Protein AF-A0A2X3KN92-F1 (afdb_monomer_lite)

pLDDT: mean 97.09, std 2.29, range [81.06, 98.69]

Sequence (86 aa):
MRVHFIVHESFEAPGAYETWAINQGHDVTYSRVYAGDRLPDDAVGIDFLIVMGGPQDPDTTLEECPHFNAKAEQALIASAVKTGKR

Secondary structure (DSSP, 8-state):
-EEEEEE-STTS--HHHHHHHHHTT-EEEEEEGGGTPPPPSS-TT-SEEEE---S--TT--TTT-T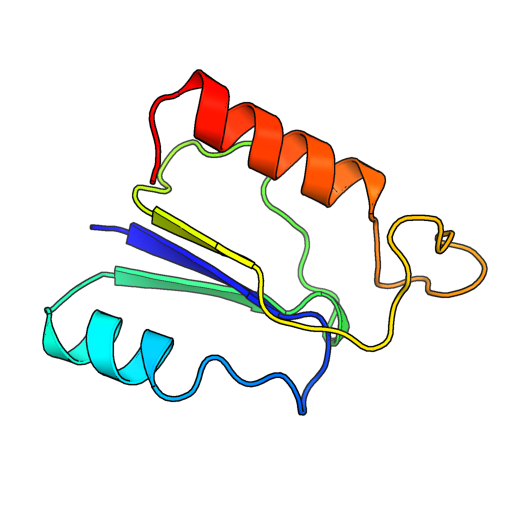T--HHHHHHHHHHHHHTT--

Radius of gyration: 12.68 Å; chains: 1; bounding box: 26×28×36 Å

InterPro domains:
  IPR029062 Class I glutamine amidotransferase-like [G3DSA:3.40.50.880] (1-86)
  IPR029062 Class I glutamine amidotransferase-like [SSF52317] (1-62)

Foldseek 3Di:
DEEEEEAADPVQDCPPVVVVCVVVVHRYYYQPLVVVRDDDQECVVPQAYHYTDDPDDLPDDCVNPVSDDSPSVVNHVVRCVVVVHD

Organism: Klebsiella pneumoniae (NCBI:txid573)

Structure (mmCIF, N/CA/C/O backbone):
data_AF-A0A2X3KN92-F1
#
_entry.id   AF-A0A2X3KN92-F1
#
loop_
_atom_site.group_PDB
_atom_site.id
_atom_site.type_symbol
_atom_site.label_atom_id
_atom_site.label_alt_id
_atom_site.label_comp_id
_atom_site.label_asym_id
_atom_site.label_entity_id
_atom_site.label_seq_id
_atom_site.pdbx_PDB_ins_code
_atom_site.Cartn_x
_atom_site.Cartn_y
_atom_site.Cartn_z
_atom_site.occupancy
_atom_site.B_iso_or_equiv
_atom_site.auth_seq_id
_atom_site.auth_comp_id
_atom_site.auth_asym_id
_atom_site.auth_atom_id
_atom_site.pdbx_PDB_model_num
ATOM 1 N N . MET A 1 1 ? -12.446 0.351 13.259 1.00 94.50 1 MET A N 1
ATOM 2 C CA . MET A 1 1 ? -11.771 1.139 12.209 1.00 94.50 1 MET A CA 1
ATOM 3 C C . MET A 1 1 ? -11.594 0.244 11.007 1.00 94.50 1 MET A C 1
ATOM 5 O O . MET A 1 1 ? -11.442 -0.956 11.214 1.00 94.50 1 MET A O 1
ATOM 9 N N . ARG A 1 2 ? -11.603 0.803 9.801 1.00 97.81 2 ARG A N 1
ATOM 10 C CA . ARG A 1 2 ? -11.195 0.098 8.590 1.00 97.81 2 ARG A CA 1
ATOM 11 C C . ARG A 1 2 ? -9.707 0.328 8.329 1.00 97.81 2 ARG A C 1
ATOM 13 O O . ARG A 1 2 ? -9.304 1.426 7.944 1.00 97.81 2 ARG A O 1
ATOM 20 N N . VAL A 1 3 ? -8.904 -0.701 8.588 1.00 98.50 3 VAL A N 1
ATOM 21 C CA . VAL A 1 3 ? -7.462 -0.739 8.318 1.00 98.50 3 VAL A CA 1
ATOM 22 C C . VAL A 1 3 ? -7.265 -1.310 6.917 1.00 98.50 3 VAL A C 1
ATOM 24 O O . VAL A 1 3 ? -7.762 -2.395 6.607 1.00 98.50 3 VAL A O 1
ATOM 27 N N . HIS A 1 4 ? -6.577 -0.570 6.054 1.00 98.62 4 HIS A N 1
ATOM 28 C CA . HIS A 1 4 ? -6.305 -0.988 4.684 1.00 98.62 4 HIS A CA 1
ATOM 29 C C . HIS A 1 4 ? -4.809 -1.200 4.477 1.00 98.62 4 HIS A C 1
ATOM 31 O O . HIS A 1 4 ? -4.017 -0.305 4.762 1.00 98.62 4 HIS A O 1
ATOM 37 N N . PHE A 1 5 ? -4.435 -2.371 3.971 1.00 98.69 5 PHE A N 1
ATOM 38 C CA . PHE A 1 5 ? -3.057 -2.721 3.642 1.00 98.69 5 PHE A CA 1
ATOM 39 C C . PHE A 1 5 ? -2.806 -2.616 2.139 1.00 98.69 5 PHE A C 1
ATOM 41 O O . PHE A 1 5 ? -3.551 -3.200 1.354 1.00 98.69 5 PHE A O 1
ATOM 48 N N . ILE A 1 6 ? -1.721 -1.962 1.736 1.00 98.62 6 ILE A N 1
ATOM 49 C CA . ILE A 1 6 ? -1.145 -2.112 0.394 1.00 98.62 6 ILE A CA 1
ATOM 50 C C . ILE A 1 6 ? -0.015 -3.136 0.493 1.00 98.62 6 ILE A C 1
ATOM 52 O O . ILE A 1 6 ? 0.891 -2.967 1.308 1.00 98.62 6 ILE A O 1
ATOM 56 N N . VAL A 1 7 ? -0.090 -4.215 -0.291 1.00 98.62 7 VAL A N 1
ATOM 57 C CA . VAL A 1 7 ? 0.872 -5.327 -0.255 1.00 98.62 7 VAL A CA 1
ATOM 58 C C . VAL A 1 7 ? 1.524 -5.482 -1.624 1.00 98.62 7 VAL A C 1
ATOM 60 O O . VAL A 1 7 ? 0.846 -5.837 -2.592 1.00 98.62 7 VAL A O 1
ATOM 63 N N . HIS A 1 8 ? 2.834 -5.237 -1.693 1.00 98.31 8 HIS 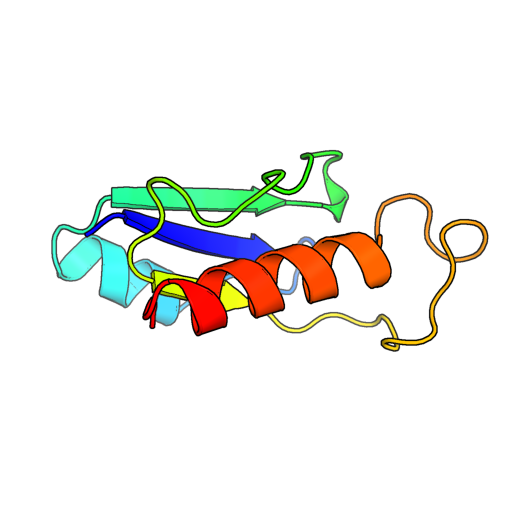A N 1
ATOM 64 C CA . HIS A 1 8 ? 3.570 -5.156 -2.959 1.00 98.31 8 HIS A CA 1
ATOM 65 C C . HIS A 1 8 ? 4.029 -6.496 -3.512 1.00 98.31 8 HIS A C 1
ATOM 67 O O . HIS A 1 8 ? 4.169 -6.604 -4.722 1.00 98.31 8 HIS A O 1
ATOM 73 N N . GLU A 1 9 ? 4.229 -7.505 -2.662 1.00 97.94 9 GLU A N 1
ATOM 74 C CA . GLU A 1 9 ? 4.636 -8.855 -3.062 1.00 97.94 9 GLU A CA 1
ATOM 75 C C . GLU A 1 9 ? 4.090 -9.921 -2.105 1.00 97.94 9 GLU A C 1
ATOM 77 O O . GLU A 1 9 ? 3.771 -9.640 -0.948 1.00 97.94 9 GLU A O 1
ATOM 82 N N . SER A 1 10 ? 4.009 -11.176 -2.561 1.00 96.50 10 SER A N 1
ATOM 83 C CA . SER A 1 10 ? 3.448 -12.277 -1.758 1.00 96.50 10 SER A CA 1
ATOM 84 C C . SER A 1 10 ? 4.231 -12.571 -0.477 1.00 96.50 10 SER A C 1
ATOM 86 O O . SER A 1 10 ? 3.677 -13.136 0.465 1.00 96.50 10 SER A O 1
ATOM 88 N N . PHE A 1 11 ? 5.518 -12.219 -0.448 1.00 95.12 11 PHE A N 1
ATOM 89 C CA . PHE A 1 11 ? 6.402 -12.408 0.703 1.00 95.12 11 PHE A CA 1
ATOM 90 C C . PHE A 1 11 ? 6.445 -11.197 1.653 1.00 95.12 11 PHE A C 1
ATOM 92 O O . PHE A 1 11 ? 6.938 -11.335 2.769 1.00 95.12 11 PHE A O 1
ATOM 99 N N . GLU A 1 12 ? 5.873 -10.051 1.271 1.00 95.81 12 GLU A N 1
ATOM 100 C CA . GLU A 1 12 ? 5.772 -8.833 2.096 1.00 95.81 12 GLU A CA 1
ATOM 101 C C . GLU A 1 12 ? 4.482 -8.840 2.931 1.00 95.81 12 GLU A C 1
ATOM 103 O O . GLU A 1 12 ? 3.658 -7.923 2.902 1.00 95.81 12 GLU A O 1
ATOM 108 N N . ALA A 1 13 ? 4.255 -9.945 3.641 1.00 93.12 13 ALA A N 1
ATOM 109 C CA . ALA A 1 13 ? 3.010 -10.171 4.359 1.00 93.12 13 ALA A CA 1
ATOM 110 C C . ALA A 1 13 ? 2.810 -9.153 5.509 1.00 93.12 13 ALA A C 1
ATOM 112 O O . ALA A 1 13 ? 3.749 -8.884 6.261 1.00 93.12 13 ALA A O 1
ATOM 113 N N . PRO A 1 14 ? 1.574 -8.665 5.741 1.00 96.19 14 PRO A N 1
ATOM 114 C CA . PRO A 1 14 ? 1.238 -7.763 6.851 1.00 96.19 14 PRO A CA 1
ATOM 115 C C . PRO A 1 14 ? 1.629 -8.237 8.260 1.00 96.19 14 PRO A C 1
ATOM 117 O O . PRO A 1 14 ? 1.807 -7.418 9.164 1.00 96.19 14 PRO A O 1
ATOM 120 N N . GLY A 1 15 ? 1.759 -9.550 8.470 1.00 96.06 15 GLY A N 1
ATOM 121 C CA . GLY A 1 15 ? 2.334 -10.146 9.676 1.00 96.06 15 GLY A CA 1
ATOM 122 C C . GLY A 1 15 ? 1.754 -9.597 10.984 1.00 96.06 15 GLY A C 1
ATOM 123 O O . GLY A 1 15 ? 0.548 -9.660 11.243 1.00 96.06 15 GLY A O 1
ATOM 124 N N . ALA A 1 16 ? 2.627 -9.050 11.832 1.00 97.69 16 ALA A N 1
ATOM 125 C CA . ALA A 1 16 ? 2.242 -8.531 13.142 1.00 97.69 16 ALA A CA 1
ATOM 126 C C . ALA A 1 16 ? 1.215 -7.383 13.066 1.00 97.69 16 ALA A C 1
ATOM 128 O O . ALA A 1 16 ? 0.385 -7.265 13.968 1.00 97.69 16 ALA A O 1
ATOM 129 N N . TYR A 1 17 ? 1.224 -6.574 11.999 1.00 98.06 17 TYR A N 1
ATOM 130 C CA . TYR A 1 17 ? 0.263 -5.483 11.820 1.00 98.06 17 TYR A CA 1
ATOM 131 C C . TYR A 1 17 ? -1.155 -6.005 11.581 1.00 98.06 17 TYR A C 1
ATOM 133 O O . TYR A 1 17 ? -2.104 -5.520 12.193 1.00 98.06 17 TYR A O 1
ATOM 141 N N . GLU A 1 18 ? -1.309 -7.025 10.735 1.00 98.06 18 GLU A N 1
ATOM 142 C CA . GLU A 1 18 ? -2.604 -7.679 10.512 1.00 98.06 18 GLU A CA 1
ATOM 143 C C . GLU A 1 18 ? -3.092 -8.366 11.786 1.00 98.06 18 GLU A C 1
ATOM 145 O O . GLU A 1 18 ? -4.240 -8.184 12.186 1.00 98.06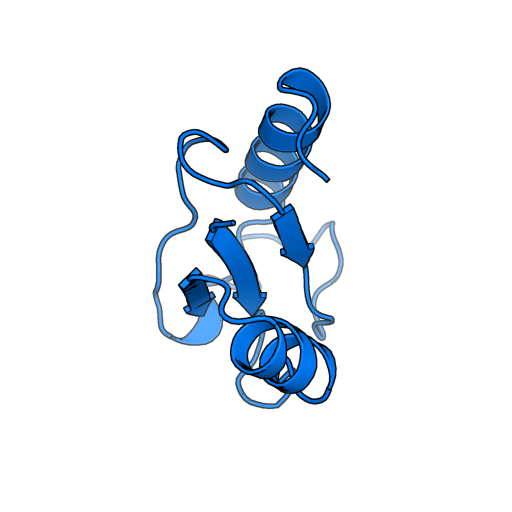 18 GLU A O 1
ATOM 150 N N . THR A 1 19 ? -2.197 -9.078 12.476 1.00 98.25 19 THR A N 1
ATOM 151 C CA . THR A 1 19 ? -2.526 -9.743 13.744 1.00 98.25 19 THR A CA 1
ATOM 152 C C . THR A 1 19 ? -3.022 -8.731 14.778 1.00 98.25 19 THR A C 1
ATOM 154 O O . THR A 1 19 ? -4.026 -8.963 15.449 1.00 98.25 19 THR A O 1
ATOM 157 N N . TRP A 1 20 ? -2.356 -7.580 14.890 1.00 98.19 20 TRP A N 1
ATOM 158 C CA . TRP A 1 20 ? -2.796 -6.480 15.743 1.00 98.19 20 TRP A CA 1
ATOM 159 C C . TRP A 1 20 ? -4.181 -5.958 15.339 1.00 98.19 20 TRP A C 1
ATOM 161 O O . TRP A 1 20 ? -5.057 -5.867 16.199 1.00 98.19 20 TRP A O 1
ATOM 171 N N . ALA A 1 21 ? -4.402 -5.655 14.056 1.00 98.12 21 ALA A N 1
ATOM 172 C CA . ALA A 1 21 ? -5.661 -5.084 13.582 1.00 98.12 21 ALA A CA 1
ATOM 173 C C . ALA A 1 21 ? -6.846 -6.031 13.838 1.00 98.12 21 ALA A C 1
ATOM 175 O O . ALA A 1 21 ? -7.876 -5.603 14.366 1.00 98.12 21 ALA A O 1
ATOM 176 N N . ILE A 1 22 ? -6.668 -7.326 13.556 1.00 97.88 22 ILE A N 1
ATOM 177 C CA . ILE A 1 22 ? -7.662 -8.369 13.835 1.00 97.88 22 ILE A CA 1
ATOM 178 C C . ILE A 1 22 ? -7.933 -8.464 15.341 1.00 97.88 22 ILE A C 1
ATOM 180 O O . ILE A 1 22 ? -9.089 -8.439 15.762 1.00 97.88 22 ILE A O 1
ATOM 184 N N . ASN A 1 23 ? -6.888 -8.508 16.173 1.00 98.38 23 ASN A N 1
ATOM 185 C CA . ASN A 1 23 ? -7.034 -8.620 17.628 1.00 98.38 23 ASN A CA 1
ATOM 186 C C . ASN A 1 23 ? -7.706 -7.393 18.268 1.00 98.38 23 ASN A C 1
ATOM 188 O O . ASN A 1 23 ? -8.320 -7.514 19.325 1.00 98.38 23 ASN A O 1
ATOM 192 N N . GLN A 1 24 ? -7.605 -6.217 17.645 1.00 98.00 24 GLN A N 1
ATOM 193 C CA . GLN A 1 24 ? -8.321 -5.005 18.059 1.00 98.00 24 GLN A CA 1
ATOM 194 C C . GLN A 1 24 ? -9.758 -4.926 17.504 1.00 98.00 24 GLN A C 1
ATOM 196 O O . GLN A 1 24 ? -10.445 -3.923 17.714 1.00 98.00 24 GLN A O 1
ATOM 201 N N . GLY A 1 25 ? -10.230 -5.952 16.787 1.00 98.00 25 GLY A N 1
ATOM 202 C CA . GLY A 1 25 ? -11.567 -5.984 16.193 1.00 98.00 25 GLY A CA 1
ATOM 203 C C . GLY A 1 25 ? -11.753 -4.956 15.074 1.00 98.00 25 GLY A C 1
ATOM 204 O O . GLY A 1 25 ? -12.847 -4.418 14.898 1.00 98.00 25 GLY A O 1
ATOM 205 N N . HIS A 1 26 ? -10.679 -4.599 14.367 1.00 98.25 26 HIS A N 1
ATOM 206 C CA . HIS A 1 26 ? -10.759 -3.719 13.206 1.00 98.25 26 HIS A CA 1
ATOM 207 C C . HIS A 1 26 ? -11.202 -4.489 11.957 1.00 98.25 26 HIS A C 1
ATOM 209 O O . HIS A 1 26 ? -10.953 -5.684 11.829 1.00 98.25 26 HIS A O 1
ATOM 215 N N . ASP A 1 27 ? -11.857 -3.783 11.036 1.00 98.25 27 ASP A N 1
ATOM 216 C CA . ASP A 1 27 ? -12.149 -4.293 9.700 1.00 98.25 27 ASP A CA 1
ATOM 217 C C . ASP A 1 27 ? -10.868 -4.208 8.866 1.00 98.25 27 ASP A C 1
ATOM 219 O O . ASP A 1 27 ? -10.290 -3.126 8.735 1.00 98.25 27 ASP A O 1
ATOM 223 N N . VAL A 1 28 ? -10.396 -5.343 8.354 1.00 98.38 28 VAL A N 1
ATOM 224 C CA . VAL A 1 28 ? -9.119 -5.440 7.646 1.00 98.38 28 VAL A CA 1
ATOM 225 C C . VAL A 1 28 ? -9.370 -5.672 6.164 1.00 98.38 28 VAL A C 1
ATOM 227 O O . VAL A 1 28 ? -10.025 -6.631 5.763 1.00 98.38 28 VAL A O 1
ATOM 230 N N . THR A 1 29 ? -8.808 -4.795 5.337 1.00 98.38 29 THR A N 1
ATOM 231 C CA . THR A 1 29 ? -8.921 -4.855 3.876 1.00 98.38 29 THR A CA 1
ATOM 232 C C . THR A 1 29 ? -7.552 -4.713 3.217 1.00 98.38 29 THR A C 1
ATOM 234 O O . THR A 1 29 ? -6.600 -4.266 3.854 1.00 98.38 29 THR A O 1
ATOM 237 N N . TYR A 1 30 ? -7.438 -5.108 1.946 1.00 98.44 30 TYR A N 1
ATOM 238 C CA . TYR A 1 30 ? -6.151 -5.200 1.253 1.00 98.44 30 TYR A CA 1
ATOM 239 C C . TYR A 1 30 ? -6.263 -4.731 -0.194 1.00 98.44 30 TYR A C 1
ATOM 241 O O . TYR A 1 30 ? -7.302 -4.932 -0.821 1.00 98.44 30 TYR A O 1
ATOM 249 N N . SER A 1 31 ? -5.158 -4.205 -0.708 1.00 98.50 31 SER A N 1
ATOM 250 C CA . SER A 1 31 ? -4.817 -4.162 -2.127 1.00 98.50 31 SER A CA 1
ATOM 251 C C . SER A 1 31 ? -3.536 -4.973 -2.317 1.00 98.50 31 SER A C 1
ATOM 253 O O . SER A 1 31 ? -2.443 -4.496 -2.007 1.00 98.50 31 SER A O 1
ATOM 255 N N . ARG A 1 32 ? -3.654 -6.225 -2.773 1.00 98.44 32 ARG A N 1
ATOM 256 C CA . ARG A 1 32 ? -2.505 -7.074 -3.128 1.00 98.44 32 ARG A CA 1
ATOM 257 C C . ARG A 1 32 ? -2.135 -6.793 -4.574 1.00 98.44 32 ARG A C 1
ATOM 259 O O . ARG A 1 32 ? -2.574 -7.499 -5.480 1.00 98.44 32 ARG A O 1
ATOM 266 N N . VAL A 1 33 ? -1.365 -5.733 -4.798 1.00 98.25 33 VAL A N 1
ATOM 267 C CA . VAL A 1 33 ? -1.129 -5.224 -6.157 1.00 98.25 33 VAL A CA 1
ATOM 268 C C . VAL A 1 33 ? -0.435 -6.267 -7.040 1.00 98.25 33 VAL A C 1
ATOM 270 O O . VAL A 1 33 ? -0.843 -6.448 -8.183 1.00 98.25 33 VAL A O 1
ATOM 273 N N . TYR A 1 34 ? 0.471 -7.083 -6.482 1.00 97.56 34 TYR A N 1
ATOM 274 C CA . TYR A 1 34 ? 1.083 -8.231 -7.179 1.00 97.56 34 TYR A CA 1
ATOM 275 C C . TYR A 1 34 ? 0.081 -9.290 -7.665 1.00 97.56 34 TYR A C 1
ATOM 277 O O . TYR A 1 34 ? 0.371 -10.040 -8.593 1.00 97.56 34 TYR A O 1
ATOM 285 N N . ALA A 1 35 ? -1.098 -9.372 -7.043 1.00 97.88 35 ALA A N 1
ATOM 286 C CA . ALA A 1 35 ? -2.173 -10.283 -7.427 1.00 97.88 35 ALA A CA 1
ATOM 287 C C . ALA A 1 35 ? -3.169 -9.640 -8.414 1.00 97.88 35 ALA A C 1
ATOM 289 O O . ALA A 1 35 ? -4.177 -10.257 -8.756 1.00 97.88 35 ALA A O 1
ATOM 290 N N . GLY A 1 36 ? -2.896 -8.416 -8.879 1.00 97.06 36 GLY A N 1
ATOM 291 C CA . GLY A 1 36 ? -3.752 -7.667 -9.798 1.00 97.06 36 GLY A CA 1
ATOM 292 C C . GLY A 1 36 ? -4.856 -6.854 -9.120 1.00 97.06 36 GLY A C 1
ATOM 293 O O . GLY A 1 36 ? -5.697 -6.286 -9.822 1.00 97.06 36 GLY A O 1
ATOM 294 N N . ASP A 1 37 ? -4.867 -6.767 -7.784 1.00 98.00 37 ASP A N 1
ATOM 295 C CA . ASP A 1 37 ? -5.787 -5.875 -7.080 1.00 98.00 37 ASP A CA 1
ATOM 296 C C . ASP A 1 37 ? -5.499 -4.420 -7.463 1.00 98.00 37 ASP A C 1
ATOM 298 O O . ASP A 1 37 ? -4.350 -3.977 -7.542 1.00 98.00 37 ASP A O 1
ATOM 302 N N . ARG A 1 38 ? -6.566 -3.648 -7.668 1.00 95.88 38 ARG A N 1
ATOM 303 C CA . ARG A 1 38 ? -6.460 -2.209 -7.908 1.00 95.88 38 ARG A CA 1
ATOM 304 C C . ARG A 1 38 ? -6.353 -1.471 -6.582 1.00 95.88 38 ARG A C 1
ATOM 306 O O . ARG A 1 38 ? -7.070 -1.796 -5.638 1.00 95.88 38 ARG A O 1
ATOM 313 N N . LEU A 1 39 ? -5.537 -0.422 -6.560 1.00 98.12 39 LEU A N 1
ATOM 314 C CA . LEU A 1 39 ? -5.572 0.556 -5.479 1.00 98.12 39 LEU A CA 1
ATOM 315 C C . LEU A 1 39 ? -6.921 1.301 -5.477 1.00 98.12 39 LEU A C 1
ATOM 317 O O . LEU A 1 39 ? -7.458 1.578 -6.556 1.00 98.12 39 LEU A O 1
ATOM 321 N N . PRO A 1 40 ? -7.463 1.646 -4.296 1.00 97.44 40 PRO A N 1
ATOM 322 C CA . PRO A 1 40 ? -8.550 2.607 -4.172 1.00 97.44 40 PRO A CA 1
ATOM 323 C C . PRO A 1 40 ? -8.194 3.944 -4.828 1.00 97.44 40 PRO A C 1
ATOM 325 O O . PRO A 1 40 ? -7.056 4.402 -4.729 1.00 97.44 40 PRO A O 1
ATOM 328 N N . ASP A 1 41 ? -9.180 4.593 -5.449 1.00 95.31 41 ASP A N 1
ATOM 329 C CA . ASP A 1 41 ? -8.983 5.910 -6.068 1.00 95.31 41 ASP A CA 1
ATOM 330 C C . ASP A 1 41 ? -8.710 7.007 -5.017 1.00 95.31 41 ASP A C 1
ATOM 332 O O . ASP A 1 41 ? -8.038 8.001 -5.299 1.00 95.31 41 ASP A O 1
ATOM 336 N N . ASP A 1 42 ? -9.218 6.832 -3.792 1.00 96.00 42 ASP A N 1
ATOM 337 C CA . ASP A 1 42 ? -8.997 7.719 -2.654 1.00 96.00 42 ASP A CA 1
ATOM 338 C C . ASP A 1 42 ? -9.078 6.971 -1.306 1.00 96.00 42 ASP A C 1
ATOM 340 O O . ASP A 1 42 ? -9.303 5.761 -1.242 1.00 96.00 42 ASP A O 1
ATOM 344 N N . ALA A 1 43 ? -8.870 7.700 -0.205 1.00 96.56 43 ALA A N 1
ATOM 345 C CA . ALA A 1 43 ? -8.910 7.147 1.147 1.00 96.56 43 ALA A CA 1
ATOM 346 C C . ALA A 1 43 ? -10.322 7.129 1.777 1.00 96.56 43 ALA A C 1
ATOM 348 O O . ALA A 1 43 ? -10.455 6.954 2.995 1.00 96.56 43 ALA A O 1
ATOM 349 N N . VAL A 1 44 ? -11.395 7.345 1.004 1.00 95.50 44 VAL A N 1
ATOM 350 C CA . VAL A 1 44 ? -12.763 7.324 1.537 1.00 95.50 44 VAL A CA 1
ATOM 351 C C . VAL A 1 44 ? -13.088 5.925 2.056 1.00 95.50 44 VAL A C 1
ATOM 353 O O . VAL A 1 44 ? -12.903 4.910 1.392 1.00 95.50 44 VAL A O 1
ATOM 356 N N . GLY A 1 45 ? -13.582 5.869 3.293 1.00 94.75 45 GLY A N 1
ATOM 357 C CA . GLY A 1 45 ? -13.867 4.608 3.973 1.00 94.75 45 GLY A CA 1
ATOM 358 C C . GLY A 1 45 ? -12.633 3.890 4.523 1.00 94.75 45 GLY A C 1
ATOM 359 O O . GLY A 1 45 ? -12.798 2.820 5.093 1.00 94.75 45 GLY A O 1
ATOM 360 N N . ILE A 1 46 ? -11.430 4.461 4.410 1.00 97.69 46 ILE A N 1
ATOM 361 C CA . ILE A 1 46 ? -10.230 4.000 5.119 1.00 97.69 46 ILE A CA 1
ATOM 362 C C . ILE A 1 46 ? -10.056 4.862 6.374 1.00 97.69 46 ILE A C 1
ATOM 364 O O .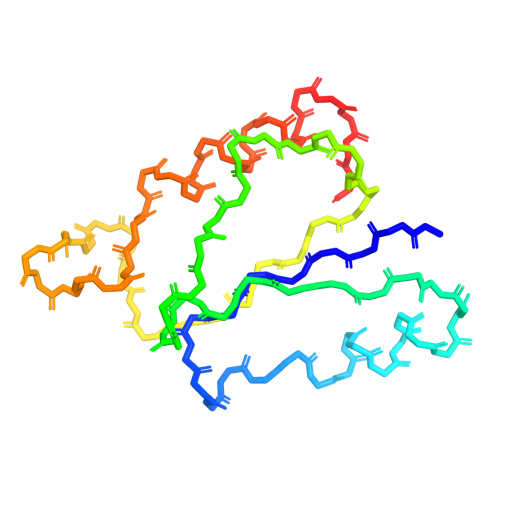 ILE A 1 46 ? -10.198 6.086 6.327 1.00 97.69 46 ILE A O 1
ATOM 368 N N . ASP A 1 47 ? -9.775 4.232 7.512 1.00 97.94 47 ASP A N 1
ATOM 369 C CA . ASP A 1 47 ? -9.464 4.921 8.772 1.00 97.94 47 ASP A CA 1
ATOM 370 C C . ASP A 1 47 ? -7.962 4.906 9.081 1.00 97.94 47 ASP A C 1
ATOM 372 O O . ASP A 1 47 ? -7.455 5.840 9.704 1.00 97.94 47 ASP A O 1
ATOM 376 N N . PHE A 1 48 ? -7.266 3.851 8.644 1.00 97.94 48 PHE A N 1
ATOM 377 C CA . PHE A 1 48 ? -5.829 3.661 8.825 1.00 97.94 48 PHE A CA 1
ATOM 378 C C . PHE A 1 48 ? -5.246 2.996 7.571 1.00 97.94 48 PHE A C 1
ATOM 380 O O . PHE A 1 48 ? -5.692 1.906 7.204 1.00 97.94 48 PHE A O 1
ATOM 387 N N . LEU A 1 49 ? -4.268 3.628 6.923 1.00 98.44 49 LEU A N 1
ATOM 388 C CA . LEU A 1 49 ? -3.572 3.076 5.758 1.00 98.44 49 LEU A CA 1
ATOM 389 C C . LEU A 1 49 ? -2.196 2.533 6.169 1.00 98.44 49 LEU A C 1
ATOM 391 O O . LEU A 1 49 ? -1.388 3.249 6.749 1.00 98.44 49 LEU A O 1
ATOM 395 N N . ILE A 1 50 ? -1.912 1.269 5.853 1.00 98.31 50 ILE A N 1
ATOM 396 C CA . ILE A 1 50 ? -0.597 0.654 6.067 1.00 98.31 50 ILE A CA 1
ATOM 397 C C . ILE A 1 50 ? -0.023 0.251 4.713 1.00 98.31 50 ILE A C 1
ATOM 399 O O . ILE A 1 50 ? -0.618 -0.533 3.977 1.00 98.31 50 ILE A O 1
ATOM 403 N N . VAL A 1 51 ? 1.150 0.788 4.397 1.00 98.25 51 VAL A N 1
ATOM 404 C CA . VAL A 1 51 ? 1.897 0.491 3.174 1.00 98.25 51 VAL A CA 1
ATOM 405 C C . VAL A 1 51 ? 3.024 -0.467 3.544 1.00 98.25 51 VAL A C 1
ATOM 407 O O . VAL A 1 51 ? 3.875 -0.124 4.366 1.00 98.25 51 VAL A O 1
ATOM 410 N N . MET A 1 52 ? 2.984 -1.690 3.015 1.00 98.25 52 MET A N 1
ATOM 411 C CA . MET A 1 52 ? 4.005 -2.701 3.303 1.00 98.25 52 MET A CA 1
ATOM 412 C C . MET A 1 52 ? 5.307 -2.417 2.545 1.00 98.25 52 MET A C 1
ATOM 414 O O . MET A 1 52 ? 5.355 -1.568 1.659 1.00 98.25 52 MET A O 1
ATOM 418 N N . GLY A 1 53 ? 6.370 -3.148 2.882 1.00 97.44 53 GLY A N 1
ATOM 419 C CA . GLY A 1 53 ? 7.597 -3.154 2.088 1.00 97.44 53 GLY A CA 1
ATOM 420 C C . GLY A 1 53 ? 7.376 -3.725 0.686 1.00 97.44 53 GLY A C 1
ATOM 421 O O . GLY A 1 53 ? 6.290 -4.201 0.343 1.00 97.44 53 GLY A O 1
ATOM 422 N N . GLY A 1 54 ? 8.417 -3.659 -0.133 1.00 97.06 54 GLY A N 1
ATOM 423 C CA . GLY A 1 54 ? 8.429 -4.185 -1.491 1.00 97.06 54 GLY A CA 1
ATOM 424 C C . GLY A 1 54 ? 9.835 -4.116 -2.086 1.00 97.06 54 GLY A C 1
ATOM 425 O O . GLY A 1 54 ? 10.637 -3.289 -1.647 1.00 97.06 54 GLY A O 1
ATOM 426 N N . PRO A 1 55 ? 10.165 -4.973 -3.066 1.00 97.19 55 PRO A N 1
ATOM 427 C CA . PRO A 1 55 ? 11.432 -4.891 -3.793 1.00 97.19 55 PRO A CA 1
ATOM 428 C C . PRO A 1 55 ? 11.518 -3.687 -4.747 1.00 97.19 55 PRO A C 1
ATOM 430 O O . PRO A 1 55 ? 12.591 -3.432 -5.290 1.00 97.19 55 PRO A O 1
ATOM 433 N N . GLN A 1 56 ? 10.404 -2.995 -5.005 1.00 97.56 56 GLN A N 1
ATOM 434 C CA . GLN A 1 56 ? 10.317 -1.891 -5.957 1.00 97.56 56 GLN A CA 1
ATOM 435 C C . GLN A 1 56 ? 10.921 -0.594 -5.401 1.00 97.56 56 GLN A C 1
ATOM 437 O O . GLN A 1 56 ? 10.793 -0.279 -4.219 1.00 97.56 56 GLN A O 1
ATOM 442 N N . ASP A 1 57 ? 11.523 0.196 -6.288 1.00 97.19 57 ASP A N 1
ATOM 443 C CA . ASP A 1 57 ? 11.893 1.590 -6.028 1.00 97.19 57 ASP A CA 1
ATOM 444 C C . ASP A 1 57 ? 10.682 2.517 -6.291 1.00 97.19 57 ASP A C 1
ATOM 446 O O . ASP A 1 57 ? 9.920 2.237 -7.222 1.00 97.19 57 ASP A O 1
ATOM 450 N N . PRO A 1 58 ? 10.471 3.619 -5.544 1.00 96.69 58 PRO A N 1
ATOM 451 C CA . PRO A 1 58 ? 9.443 4.617 -5.863 1.00 96.69 58 PRO A CA 1
ATOM 452 C C . PRO A 1 58 ? 9.482 5.183 -7.296 1.00 96.69 58 PRO A C 1
ATOM 454 O O . PRO A 1 58 ? 8.450 5.661 -7.772 1.00 96.69 58 PRO A O 1
ATOM 457 N N . ASP A 1 59 ? 10.626 5.119 -7.983 1.00 97.06 59 ASP A N 1
ATOM 458 C CA . ASP A 1 59 ? 10.778 5.519 -9.389 1.00 97.06 59 ASP A CA 1
ATOM 459 C C . ASP A 1 59 ? 10.443 4.393 -10.392 1.00 97.06 59 ASP A C 1
ATOM 461 O O . ASP A 1 59 ? 10.395 4.644 -11.600 1.00 97.06 59 ASP A O 1
ATOM 465 N N . THR A 1 60 ? 10.163 3.170 -9.918 1.00 97.19 60 THR A N 1
ATOM 466 C CA . THR A 1 60 ? 9.798 2.015 -10.761 1.00 97.19 60 THR A CA 1
ATOM 467 C C . THR A 1 60 ? 8.583 2.339 -11.627 1.00 97.19 60 THR A C 1
ATOM 469 O O . THR A 1 60 ? 7.525 2.761 -11.148 1.00 97.19 60 THR A O 1
ATOM 472 N N . THR A 1 61 ? 8.718 2.099 -12.925 1.00 97.25 61 THR A N 1
ATOM 473 C CA . THR A 1 61 ? 7.670 2.342 -13.915 1.00 97.25 61 THR A CA 1
ATOM 474 C C . THR A 1 61 ? 6.745 1.137 -14.088 1.00 97.25 61 THR A C 1
ATOM 476 O O . THR A 1 61 ? 7.095 -0.004 -13.792 1.00 97.25 61 THR A O 1
ATOM 479 N N . LEU A 1 62 ? 5.562 1.373 -14.664 1.00 96.75 62 LEU A N 1
ATOM 480 C CA . LEU A 1 62 ? 4.639 0.296 -15.046 1.00 96.75 62 LEU A CA 1
ATOM 481 C C . LEU A 1 62 ? 5.198 -0.616 -16.151 1.00 96.75 62 LEU A C 1
ATOM 483 O O . LEU A 1 62 ? 4.721 -1.734 -16.311 1.00 96.75 62 LEU A O 1
ATOM 487 N N . GLU A 1 63 ? 6.176 -0.158 -16.934 1.00 97.50 63 GLU A N 1
ATOM 488 C CA . GLU A 1 63 ? 6.837 -1.009 -17.932 1.00 97.50 63 GLU A CA 1
ATOM 489 C C . GLU A 1 63 ? 7.788 -2.011 -17.262 1.00 97.50 63 GLU A C 1
ATOM 491 O O . GLU A 1 63 ? 7.855 -3.167 -17.674 1.00 97.50 63 GLU A O 1
ATOM 496 N N . GLU A 1 64 ? 8.478 -1.591 -16.198 1.00 97.38 64 GLU A N 1
ATOM 497 C CA . GLU A 1 64 ? 9.369 -2.445 -15.404 1.00 97.38 64 GLU A CA 1
ATOM 498 C C . GLU A 1 64 ? 8.589 -3.383 -14.478 1.00 97.38 64 GLU A C 1
ATOM 500 O O . GLU A 1 64 ? 8.968 -4.540 -14.291 1.00 97.38 64 GLU A O 1
ATOM 505 N N . CYS A 1 65 ? 7.487 -2.894 -13.907 1.00 97.62 65 CYS A N 1
ATOM 506 C CA . CYS A 1 65 ? 6.650 -3.632 -12.973 1.00 97.62 65 CYS A CA 1
ATOM 507 C C . CYS A 1 65 ? 5.161 -3.325 -13.232 1.00 97.62 65 CYS A C 1
ATOM 509 O O . CYS A 1 65 ? 4.603 -2.408 -12.627 1.00 97.62 65 CYS A O 1
ATOM 511 N N . PRO A 1 66 ? 4.480 -4.090 -14.110 1.00 96.94 66 PRO A N 1
ATOM 512 C CA . PRO A 1 66 ? 3.104 -3.795 -14.532 1.00 96.94 66 PRO A CA 1
ATOM 513 C C . PRO A 1 66 ? 2.067 -3.758 -13.410 1.00 96.94 66 PRO A C 1
ATOM 515 O O . PRO A 1 66 ? 1.010 -3.144 -13.564 1.00 96.94 66 PRO A O 1
ATOM 518 N N . HIS A 1 67 ? 2.350 -4.417 -12.288 1.00 96.75 67 HIS A N 1
ATOM 519 C CA . HIS A 1 67 ? 1.482 -4.436 -11.118 1.00 96.75 67 HIS A CA 1
ATOM 520 C C . HIS A 1 67 ? 1.765 -3.320 -10.109 1.00 96.75 67 HIS A C 1
ATOM 522 O O . HIS A 1 67 ? 0.927 -3.079 -9.245 1.00 96.75 67 HIS A O 1
ATOM 528 N N . PHE A 1 68 ? 2.896 -2.619 -10.201 1.00 98.06 68 PHE A N 1
ATOM 529 C CA . PHE A 1 68 ? 3.265 -1.566 -9.257 1.00 98.06 68 PHE A CA 1
ATOM 530 C C . PHE A 1 68 ? 3.081 -0.177 -9.873 1.00 98.06 68 PHE A C 1
ATOM 532 O O . PHE A 1 68 ? 3.826 0.254 -10.749 1.00 98.06 68 PHE A O 1
ATOM 539 N N . ASN A 1 69 ? 2.076 0.553 -9.387 1.00 98.06 69 ASN A N 1
ATOM 540 C CA . ASN A 1 69 ? 1.813 1.924 -9.810 1.00 98.06 69 ASN A CA 1
ATOM 541 C C . ASN A 1 69 ? 2.180 2.917 -8.700 1.00 98.06 69 ASN A C 1
ATOM 543 O O . ASN A 1 69 ? 1.304 3.378 -7.963 1.00 98.06 69 ASN A O 1
ATOM 547 N N . ALA A 1 70 ? 3.460 3.293 -8.629 1.00 97.62 70 ALA A N 1
ATOM 548 C CA . ALA A 1 70 ? 3.977 4.225 -7.623 1.00 97.62 70 ALA A CA 1
ATOM 549 C C . ALA A 1 70 ? 3.191 5.548 -7.564 1.00 97.62 70 ALA A C 1
ATOM 551 O O . ALA A 1 70 ? 2.912 6.080 -6.492 1.00 97.62 70 ALA A O 1
ATOM 552 N N . LYS A 1 71 ? 2.772 6.077 -8.722 1.00 97.62 71 LYS A N 1
ATOM 553 C CA . LYS A 1 71 ? 2.018 7.339 -8.796 1.00 97.62 71 LYS A CA 1
ATOM 554 C C . LYS A 1 71 ? 0.619 7.218 -8.193 1.00 97.62 71 LYS A C 1
ATOM 556 O O . LYS A 1 71 ? 0.165 8.146 -7.526 1.00 97.62 71 LYS A O 1
ATOM 561 N N . ALA A 1 72 ? -0.067 6.101 -8.431 1.00 98.00 72 ALA A N 1
ATOM 562 C CA . ALA A 1 72 ? -1.385 5.854 -7.850 1.00 98.00 72 ALA A CA 1
ATOM 563 C C . ALA A 1 72 ? -1.299 5.653 -6.329 1.00 98.00 72 ALA A C 1
ATOM 565 O O . ALA A 1 72 ? -2.127 6.186 -5.594 1.00 98.00 72 ALA A O 1
ATOM 566 N N . GLU A 1 73 ? -0.264 4.966 -5.847 1.00 98.50 73 GLU A N 1
ATOM 567 C CA . GLU A 1 73 ? -0.016 4.813 -4.413 1.00 98.50 73 GLU A CA 1
ATOM 568 C C . GLU A 1 73 ? 0.261 6.156 -3.728 1.00 98.50 73 GLU A C 1
ATOM 570 O O . GLU A 1 73 ? -0.387 6.490 -2.736 1.00 98.50 73 GLU A O 1
ATOM 575 N N . GLN A 1 74 ? 1.145 6.981 -4.298 1.00 97.88 74 G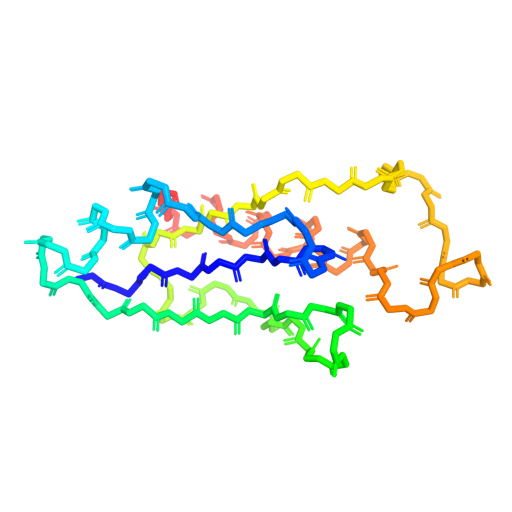LN A N 1
ATOM 576 C CA . GLN A 1 74 ? 1.414 8.332 -3.795 1.00 97.88 74 GLN A CA 1
ATOM 577 C C . GLN A 1 74 ? 0.143 9.193 -3.752 1.00 97.88 74 GLN A C 1
ATOM 579 O O . GLN A 1 74 ? -0.061 9.944 -2.797 1.00 97.88 74 GLN A O 1
ATOM 584 N N . ALA A 1 75 ? -0.738 9.072 -4.752 1.00 98.00 75 ALA A N 1
ATOM 585 C CA . ALA A 1 75 ? -2.023 9.768 -4.768 1.00 98.00 75 ALA A CA 1
ATOM 586 C C . ALA A 1 75 ? -2.957 9.295 -3.638 1.00 98.00 75 ALA A C 1
ATOM 588 O O . ALA A 1 75 ? -3.579 10.125 -2.966 1.00 98.00 75 ALA A O 1
ATOM 589 N N . LEU A 1 76 ? -3.014 7.986 -3.377 1.00 98.44 76 LEU A N 1
ATOM 590 C CA . LEU A 1 76 ? -3.784 7.413 -2.273 1.00 98.44 76 LEU A CA 1
ATOM 591 C C . LEU A 1 76 ? -3.242 7.862 -0.906 1.00 98.44 76 LEU A C 1
ATOM 593 O O . LEU A 1 76 ? -4.018 8.308 -0.058 1.00 98.44 76 LEU A O 1
ATOM 597 N N . ILE A 1 77 ? -1.919 7.840 -0.711 1.00 98.25 77 ILE A N 1
ATOM 598 C CA . ILE A 1 77 ? -1.260 8.345 0.507 1.00 98.25 77 ILE A CA 1
ATOM 599 C C . ILE A 1 77 ? -1.573 9.832 0.704 1.00 98.25 77 ILE A C 1
ATOM 601 O O . ILE A 1 77 ? -1.975 10.249 1.791 1.00 98.25 77 ILE A O 1
ATOM 605 N N . ALA A 1 78 ? -1.454 10.645 -0.350 1.00 97.94 78 ALA A N 1
ATOM 606 C CA . ALA A 1 78 ? -1.780 12.067 -0.284 1.00 97.94 78 ALA A CA 1
ATOM 607 C C . ALA A 1 78 ? -3.255 12.300 0.095 1.00 97.94 78 ALA A C 1
ATOM 609 O O . ALA A 1 78 ? -3.560 13.205 0.876 1.00 97.94 78 ALA A O 1
ATOM 610 N N . SER A 1 79 ? -4.169 11.470 -0.415 1.00 97.75 79 SER A N 1
ATOM 611 C CA . SER A 1 79 ? -5.592 11.496 -0.058 1.00 97.75 79 SER A CA 1
ATOM 612 C C . SER A 1 79 ? -5.830 11.143 1.418 1.00 97.75 79 SER A C 1
ATOM 614 O O . SER A 1 79 ? -6.577 11.843 2.111 1.00 97.75 79 SER A O 1
ATOM 616 N N . ALA A 1 80 ? -5.138 10.123 1.934 1.00 97.31 80 ALA A N 1
ATOM 617 C CA . ALA A 1 80 ? -5.188 9.722 3.339 1.00 97.31 80 ALA A CA 1
ATOM 618 C C . ALA A 1 80 ? -4.713 10.856 4.265 1.00 97.31 80 ALA A C 1
ATOM 620 O O . ALA A 1 80 ? -5.444 11.266 5.170 1.00 97.31 80 ALA A O 1
ATOM 621 N N . VAL A 1 81 ? -3.554 11.454 3.969 1.00 97.56 81 VAL A N 1
ATOM 622 C CA . VAL A 1 81 ? -3.006 12.592 4.729 1.00 97.56 81 VAL A CA 1
ATOM 623 C C . VAL A 1 81 ? -3.957 13.790 4.695 1.00 97.56 81 VAL A C 1
ATOM 625 O O . VAL A 1 81 ? -4.273 14.367 5.736 1.00 97.56 81 VAL A O 1
ATOM 628 N N . LYS A 1 82 ? -4.471 14.149 3.512 1.00 96.38 82 LYS A N 1
ATOM 629 C CA . LYS A 1 82 ? -5.395 15.282 3.340 1.00 96.38 82 LYS A CA 1
ATOM 630 C C . LYS A 1 82 ? -6.681 15.122 4.153 1.00 96.38 82 LYS A C 1
ATOM 632 O O . LYS A 1 82 ? -7.247 16.116 4.603 1.00 96.38 82 LYS A O 1
ATOM 637 N N . THR A 1 83 ? -7.154 13.890 4.324 1.00 92.94 83 THR A N 1
ATOM 638 C CA . THR A 1 83 ? -8.393 13.580 5.053 1.00 92.94 83 THR A CA 1
ATOM 639 C C . THR A 1 83 ? -8.157 13.193 6.515 1.00 92.94 83 THR A C 1
ATOM 641 O O . THR A 1 83 ? -9.091 12.767 7.195 1.00 92.94 83 THR A O 1
ATOM 644 N N . GLY A 1 84 ? -6.933 13.385 7.024 1.00 91.75 84 G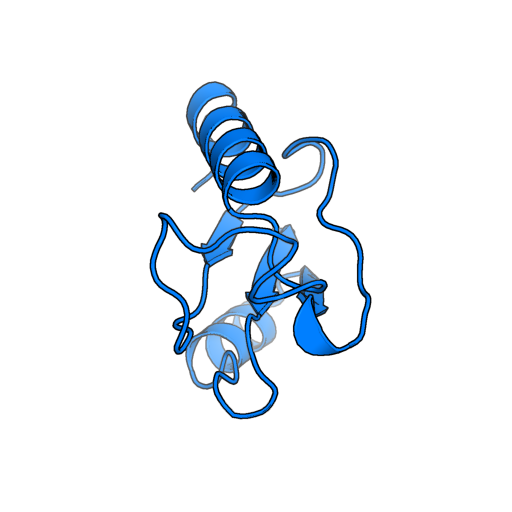LY A N 1
ATOM 645 C CA . GLY A 1 84 ? -6.582 13.143 8.423 1.00 91.75 84 GLY A CA 1
ATOM 646 C C . GLY A 1 84 ? -6.629 11.669 8.819 1.00 91.75 84 GLY A C 1
ATOM 647 O O . GLY A 1 84 ? -6.862 11.358 9.989 1.00 91.75 84 GLY A O 1
ATOM 648 N N . LYS A 1 85 ? -6.461 10.762 7.852 1.00 90.38 85 LYS A N 1
ATOM 649 C CA . LYS A 1 85 ? -6.314 9.334 8.134 1.00 90.38 85 LYS A CA 1
ATOM 650 C C . LYS A 1 85 ? -4.936 9.078 8.719 1.00 90.38 85 LYS A C 1
ATOM 652 O O . LYS A 1 85 ? -3.998 9.835 8.463 1.00 90.38 85 LYS A O 1
ATOM 657 N N . ARG A 1 86 ? -4.866 8.046 9.555 1.00 81.06 86 ARG A N 1
ATOM 658 C CA . ARG A 1 86 ? -3.600 7.576 10.110 1.00 81.06 86 ARG A CA 1
ATOM 659 C C . ARG A 1 86 ? -2.858 6.715 9.106 1.00 81.06 86 ARG A C 1
ATOM 661 O O . ARG A 1 86 ? -3.546 6.012 8.328 1.00 81.06 86 ARG A O 1
#